Protein AF-A0A539DZA4-F1 (afdb_monomer_lite)

Sequence (102 aa):
MKRRKHAPMLMVDIAVPRDIEPEAAELEDVYLYTVDDLQEIIAEGLKSRQEAAKQAEEIIGSEVIHFMGWLRSLQAVETIRDYRLQAEQTRDLEFEKAKQML

pLDDT: mean 86.93, std 10.36, range [48.31, 98.25]

Foldseek 3Di:
DPDPPQAADEAEFEDVVTPDDPCQCVDRRYDYHYPVNCVVVCVVVVVVVVVVVVVVVVVVVVVVVVVVVVVVVVVVVVVVVVVVVVVVVVVVVVVVVVVVVD

Radius of gyration: 33.92 Å; chains: 1; bounding box: 63×38×90 Å

Structure (mmCIF, N/CA/C/O backbone):
data_AF-A0A539DZA4-F1
#
_entry.id   AF-A0A539DZA4-F1
#
loop_
_atom_site.group_PDB
_atom_site.id
_atom_site.type_symbol
_atom_site.label_atom_id
_atom_site.label_alt_id
_atom_site.label_comp_id
_atom_site.label_asym_id
_atom_site.label_entity_id
_atom_site.label_seq_id
_atom_site.pdbx_PDB_ins_code
_atom_site.Cartn_x
_atom_site.Cartn_y
_atom_site.Cartn_z
_atom_site.occupancy
_atom_site.B_iso_or_equiv
_atom_site.auth_seq_id
_atom_site.auth_comp_id
_atom_site.auth_asym_id
_atom_site.auth_atom_id
_atom_site.pdbx_PDB_model_num
ATOM 1 N N . MET A 1 1 ? 15.969 25.607 -35.285 1.00 48.31 1 MET A N 1
ATOM 2 C CA . MET A 1 1 ? 16.076 24.206 -34.821 1.00 48.31 1 MET A CA 1
ATOM 3 C C . MET A 1 1 ? 17.463 23.669 -35.152 1.00 48.31 1 MET A C 1
ATOM 5 O O . MET A 1 1 ? 17.820 23.626 -36.323 1.00 48.31 1 MET A O 1
ATOM 9 N N . LYS A 1 2 ? 18.281 23.331 -34.144 1.00 56.62 2 LYS A N 1
ATOM 10 C CA . LYS A 1 2 ? 19.583 22.672 -34.357 1.00 56.62 2 LYS A CA 1
ATOM 11 C C . LYS A 1 2 ? 19.324 21.277 -34.943 1.00 56.62 2 LYS A C 1
ATOM 13 O O . LYS A 1 2 ? 18.740 20.440 -34.264 1.00 56.62 2 LYS A O 1
ATOM 18 N N . ARG A 1 3 ? 19.730 21.054 -36.198 1.00 61.47 3 ARG A N 1
ATOM 19 C CA . ARG A 1 3 ? 19.660 19.757 -36.895 1.00 61.47 3 ARG A CA 1
ATOM 20 C C . ARG A 1 3 ? 20.407 18.694 -36.079 1.00 61.47 3 ARG A C 1
ATOM 22 O O . ARG A 1 3 ? 21.632 18.764 -35.974 1.00 61.47 3 ARG A O 1
ATOM 29 N N . ARG A 1 4 ? 19.685 17.720 -35.516 1.00 65.88 4 ARG A N 1
ATOM 30 C CA . ARG A 1 4 ? 20.277 16.453 -35.062 1.00 65.88 4 ARG A CA 1
ATOM 31 C C . ARG A 1 4 ? 20.662 15.691 -36.331 1.00 65.88 4 ARG A C 1
ATOM 33 O O . ARG A 1 4 ? 19.825 15.481 -37.198 1.00 65.88 4 ARG A O 1
ATOM 40 N N . LYS A 1 5 ? 21.952 15.414 -36.504 1.00 73.12 5 LYS A N 1
ATOM 41 C CA . LYS A 1 5 ? 22.526 14.830 -37.724 1.00 73.12 5 LYS A CA 1
ATOM 42 C C . LYS A 1 5 ? 22.279 13.312 -37.767 1.00 73.12 5 LYS A C 1
ATOM 44 O O . LYS A 1 5 ? 23.247 12.583 -37.601 1.00 73.12 5 LYS A O 1
ATOM 49 N N . HIS A 1 6 ? 21.030 12.865 -37.932 1.00 74.69 6 HIS A N 1
ATOM 50 C CA . HIS A 1 6 ? 20.686 11.428 -37.969 1.00 74.69 6 HIS A CA 1
ATOM 51 C C . HIS A 1 6 ? 21.280 10.658 -36.776 1.00 74.69 6 HIS A C 1
ATOM 53 O O . HIS A 1 6 ? 21.998 9.675 -36.915 1.00 74.69 6 HIS A O 1
ATOM 59 N N . ALA A 1 7 ? 21.128 11.234 -35.579 1.00 80.81 7 ALA A N 1
ATOM 60 C CA . ALA A 1 7 ? 21.643 10.619 -34.366 1.00 80.81 7 ALA A CA 1
ATOM 61 C C . ALA A 1 7 ? 20.536 9.735 -33.784 1.00 80.81 7 ALA A C 1
ATOM 63 O O . ALA A 1 7 ? 19.459 10.287 -33.530 1.00 80.81 7 ALA A O 1
ATOM 64 N N . PRO A 1 8 ? 20.799 8.441 -33.531 1.00 86.31 8 PRO A N 1
ATOM 65 C CA . PRO A 1 8 ? 19.792 7.516 -33.032 1.00 86.31 8 PRO A CA 1
ATOM 66 C C . PRO A 1 8 ? 19.178 8.011 -31.720 1.00 86.31 8 PRO A C 1
ATOM 68 O O . PRO A 1 8 ? 19.869 8.567 -30.856 1.00 86.31 8 PRO A O 1
ATOM 71 N N . MET A 1 9 ? 17.869 7.824 -31.586 1.00 89.06 9 MET A N 1
ATOM 72 C CA . MET A 1 9 ? 17.060 8.259 -30.457 1.00 89.06 9 MET A CA 1
ATOM 73 C C . MET A 1 9 ? 16.333 7.065 -29.851 1.00 89.06 9 MET A C 1
ATOM 75 O O . MET A 1 9 ? 15.485 6.448 -30.485 1.00 89.06 9 MET A O 1
ATOM 79 N N . LEU A 1 10 ? 16.671 6.771 -28.598 1.00 90.19 10 LEU A N 1
ATOM 80 C CA . LEU A 1 10 ? 15.953 5.807 -27.778 1.00 90.19 10 LEU A CA 1
ATOM 81 C C . LEU A 1 10 ? 14.769 6.510 -27.109 1.00 90.19 10 LEU A C 1
ATOM 83 O O . LEU A 1 10 ? 14.961 7.471 -26.360 1.00 90.19 10 LEU A O 1
ATOM 87 N N . MET A 1 11 ? 13.566 6.026 -27.381 1.00 91.31 11 MET A N 1
ATOM 88 C CA . MET A 1 11 ? 12.325 6.449 -26.747 1.00 91.31 11 MET A CA 1
ATOM 89 C C . MET A 1 11 ? 11.801 5.284 -25.914 1.00 91.31 11 MET A C 1
ATOM 91 O O . MET A 1 11 ? 11.731 4.159 -26.397 1.00 91.31 11 MET A O 1
ATOM 95 N N . VAL A 1 12 ? 11.463 5.547 -24.654 1.00 91.88 12 VAL A N 1
ATOM 96 C CA . VAL A 1 12 ? 10.940 4.531 -23.735 1.00 91.88 12 VAL A CA 1
ATOM 97 C C . VAL A 1 12 ? 9.580 5.008 -23.248 1.00 91.88 12 VAL A C 1
ATOM 99 O O . VAL A 1 12 ? 9.508 5.986 -22.503 1.00 91.88 12 VAL A O 1
ATOM 102 N N . ASP A 1 13 ? 8.519 4.348 -23.702 1.00 91.69 13 ASP A N 1
ATOM 103 C CA . ASP A 1 13 ? 7.143 4.619 -23.299 1.00 91.69 13 ASP A CA 1
ATOM 104 C C . ASP A 1 13 ? 6.737 3.681 -22.155 1.00 91.69 13 ASP A C 1
ATOM 106 O O . ASP A 1 13 ? 6.637 2.464 -22.327 1.00 91.69 13 ASP A O 1
ATOM 110 N N . ILE A 1 14 ? 6.538 4.257 -20.967 1.00 89.75 14 ILE A N 1
ATOM 111 C CA . ILE A 1 14 ? 6.189 3.529 -19.736 1.00 89.75 14 ILE A CA 1
ATOM 112 C C . ILE A 1 14 ? 4.715 3.787 -19.341 1.00 89.75 14 ILE A C 1
ATOM 114 O O . ILE A 1 14 ? 4.243 3.302 -18.313 1.00 89.75 14 ILE A O 1
ATOM 118 N N . ALA A 1 15 ? 3.965 4.561 -20.131 1.00 88.38 15 ALA A N 1
ATOM 119 C CA . ALA A 1 15 ? 2.619 4.999 -19.777 1.00 88.38 15 ALA A CA 1
ATOM 120 C C . ALA A 1 15 ? 1.532 3.953 -20.098 1.00 88.38 15 ALA A C 1
ATOM 122 O O . ALA A 1 15 ? 1.634 3.177 -21.050 1.00 88.38 15 ALA A O 1
ATOM 123 N N . VAL A 1 16 ? 0.457 3.951 -19.296 1.00 88.06 16 VAL A N 1
ATOM 124 C CA . VAL A 1 16 ? -0.770 3.170 -19.543 1.00 88.06 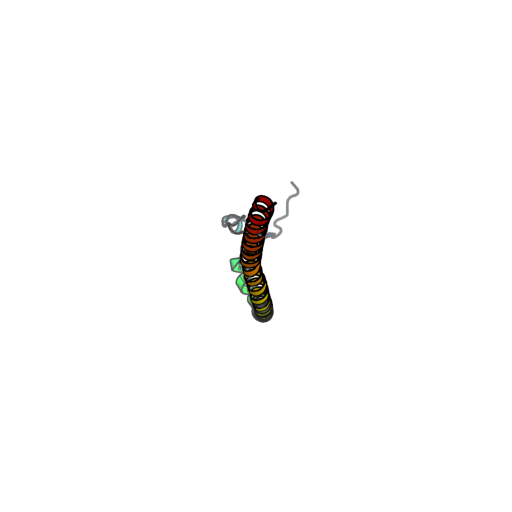16 VAL A CA 1
ATOM 125 C C . VAL A 1 16 ? -1.995 4.074 -19.291 1.00 88.06 16 VAL A C 1
ATOM 127 O O . VAL A 1 16 ? -2.303 4.342 -18.125 1.00 88.06 16 VAL A O 1
ATOM 130 N N . PRO A 1 17 ? -2.716 4.540 -20.340 1.00 90.12 17 PRO A N 1
ATOM 131 C CA . PRO A 1 17 ? -2.490 4.272 -21.770 1.00 90.12 17 PRO A CA 1
ATOM 132 C C . PRO A 1 17 ? -1.195 4.914 -22.303 1.00 90.12 17 PRO A C 1
ATOM 134 O O . PRO A 1 17 ? -0.664 5.820 -21.674 1.00 90.12 17 PRO A O 1
ATOM 137 N N . ARG A 1 18 ? -0.704 4.415 -23.448 1.00 86.44 18 ARG A N 1
ATOM 138 C CA . ARG A 1 18 ? 0.561 4.830 -24.085 1.00 86.44 18 ARG A CA 1
ATOM 139 C C . ARG A 1 18 ? 0.592 6.330 -24.413 1.00 86.44 18 ARG A C 1
ATOM 141 O O . ARG A 1 18 ? -0.439 6.878 -24.809 1.00 86.44 18 ARG A O 1
ATOM 148 N N . ASP A 1 19 ? 1.769 6.943 -24.325 1.00 91.31 19 ASP A N 1
ATOM 149 C CA . ASP A 1 19 ? 1.993 8.354 -24.678 1.00 91.31 19 ASP A CA 1
ATOM 150 C C . ASP A 1 19 ? 2.543 8.521 -26.107 1.00 91.31 19 ASP A C 1
ATOM 152 O O . ASP A 1 19 ? 2.420 9.597 -26.701 1.00 91.31 19 ASP A O 1
ATOM 156 N N . ILE A 1 20 ? 3.166 7.475 -26.662 1.00 89.81 20 ILE A N 1
ATOM 157 C CA . ILE A 1 20 ? 3.795 7.489 -27.984 1.00 89.81 20 ILE A CA 1
ATOM 158 C C . ILE A 1 20 ? 3.030 6.564 -28.931 1.00 89.81 20 ILE A C 1
ATOM 160 O O . ILE A 1 20 ? 2.810 5.381 -28.661 1.00 89.81 20 ILE A O 1
ATOM 164 N N . GLU A 1 21 ? 2.650 7.116 -30.080 1.00 91.75 21 GLU A N 1
ATOM 165 C CA . GLU A 1 21 ? 2.028 6.349 -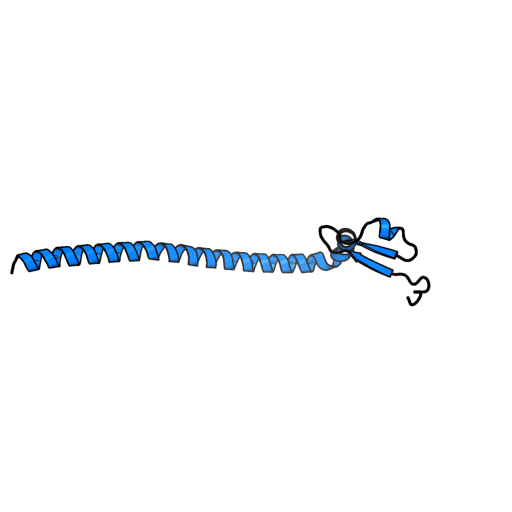31.156 1.00 91.75 21 GLU A CA 1
ATOM 166 C C . GLU A 1 21 ? 3.030 5.338 -31.752 1.00 91.75 21 GLU A C 1
ATOM 168 O O . GLU A 1 21 ? 4.181 5.711 -32.009 1.00 91.75 21 GLU A O 1
ATOM 173 N N . PRO A 1 22 ? 2.643 4.067 -31.989 1.00 88.19 22 PRO A N 1
ATOM 174 C CA . PRO A 1 22 ? 3.531 3.025 -32.525 1.00 88.19 22 PRO A CA 1
ATOM 175 C C . PRO A 1 22 ? 4.244 3.398 -33.814 1.00 88.19 22 PRO A C 1
ATOM 177 O O . PRO A 1 22 ? 5.383 2.993 -34.030 1.00 88.19 22 PRO A O 1
ATOM 180 N N . GLU A 1 23 ? 3.582 4.185 -34.657 1.00 91.06 23 GLU A N 1
ATOM 181 C CA . GLU A 1 23 ? 4.080 4.655 -35.944 1.00 91.06 23 GLU A CA 1
ATOM 182 C C . GLU A 1 23 ? 5.352 5.504 -35.783 1.00 91.06 23 GLU A C 1
ATOM 184 O O . GLU A 1 23 ? 6.140 5.630 -36.717 1.00 91.06 23 GLU A O 1
ATOM 189 N N . ALA A 1 24 ? 5.627 6.039 -34.585 1.00 87.75 24 ALA A N 1
ATOM 190 C CA . ALA A 1 24 ? 6.893 6.705 -34.289 1.00 87.75 24 ALA A CA 1
ATOM 191 C C . ALA A 1 24 ? 8.110 5.771 -34.436 1.00 87.75 24 ALA A C 1
ATOM 193 O O . ALA A 1 24 ? 9.204 6.260 -34.709 1.00 87.75 24 ALA A O 1
ATOM 194 N N . ALA A 1 25 ? 7.933 4.450 -34.299 1.00 86.81 25 ALA A N 1
ATOM 195 C CA . ALA A 1 25 ? 8.985 3.459 -34.536 1.00 86.81 25 ALA A CA 1
ATOM 196 C C . ALA A 1 25 ? 9.352 3.298 -36.026 1.00 86.81 25 ALA A C 1
ATOM 198 O O . ALA A 1 25 ? 10.394 2.730 -36.337 1.00 86.81 25 ALA A O 1
ATOM 199 N N . GLU A 1 26 ? 8.519 3.793 -36.949 1.00 88.62 26 GLU A N 1
ATOM 200 C CA . GLU A 1 26 ? 8.791 3.761 -38.394 1.00 88.62 26 GLU A CA 1
ATOM 201 C C . GLU A 1 26 ? 9.708 4.909 -38.847 1.00 88.62 26 GLU A C 1
ATOM 203 O O . GLU A 1 26 ? 10.205 4.911 -39.975 1.00 88.62 26 GLU A O 1
ATOM 208 N N . LEU A 1 27 ? 9.938 5.899 -37.979 1.00 87.00 27 LEU A N 1
ATOM 209 C CA . LEU A 1 27 ? 10.830 7.016 -38.263 1.00 87.00 27 LEU A CA 1
ATOM 210 C C . LEU A 1 27 ? 12.289 6.549 -38.261 1.00 87.00 27 LEU A C 1
ATOM 212 O O . LEU A 1 27 ? 12.749 5.885 -37.330 1.00 87.00 27 LEU A O 1
ATOM 216 N N . GLU A 1 28 ? 13.042 6.960 -39.286 1.00 83.12 28 GLU A N 1
ATOM 217 C CA . GLU A 1 28 ? 14.487 6.729 -39.335 1.00 83.12 28 GLU A CA 1
ATOM 218 C C . GLU A 1 28 ? 15.158 7.262 -38.058 1.00 83.12 28 GLU A C 1
ATOM 220 O O . GLU A 1 28 ? 14.830 8.342 -37.559 1.00 83.12 28 GLU A O 1
ATOM 225 N N . ASP A 1 29 ? 16.106 6.484 -37.532 1.00 85.62 29 ASP A N 1
ATOM 226 C CA . ASP A 1 29 ? 16.857 6.767 -36.305 1.00 85.62 29 ASP A CA 1
ATOM 227 C C . ASP A 1 29 ? 16.043 6.753 -34.989 1.00 85.62 29 ASP A C 1
ATOM 229 O O . ASP A 1 29 ? 16.561 7.204 -33.963 1.00 85.62 29 ASP A O 1
ATOM 233 N N . VAL A 1 30 ? 14.812 6.220 -34.961 1.00 89.44 30 VAL A N 1
ATOM 234 C CA . VAL A 1 30 ? 14.015 6.054 -33.727 1.00 89.44 30 VAL A CA 1
ATOM 235 C C . VAL A 1 30 ? 13.956 4.592 -33.283 1.00 89.44 30 VAL A C 1
ATOM 237 O O . VAL A 1 30 ? 13.631 3.697 -34.054 1.00 89.44 30 VAL A O 1
ATOM 240 N N . TYR A 1 31 ? 14.232 4.358 -31.999 1.00 89.56 31 TYR A N 1
ATOM 241 C CA . TYR A 1 31 ? 14.046 3.072 -31.330 1.00 89.56 31 TYR A CA 1
ATOM 242 C C . TYR A 1 31 ? 13.044 3.258 -30.197 1.00 89.56 31 TYR A C 1
ATOM 244 O O . TYR A 1 31 ? 13.368 3.891 -29.191 1.00 89.56 31 TYR A O 1
ATOM 252 N N . LEU A 1 32 ? 11.831 2.737 -30.372 1.00 90.31 32 LEU A N 1
ATOM 253 C CA . LEU A 1 32 ? 10.765 2.804 -29.377 1.00 90.31 32 LEU A CA 1
ATOM 254 C C . LEU A 1 32 ? 10.707 1.495 -28.583 1.00 90.31 32 LEU A C 1
ATOM 256 O O . LEU A 1 32 ? 10.587 0.427 -29.173 1.00 90.31 32 LEU A O 1
ATOM 260 N N . TYR A 1 33 ? 10.776 1.602 -27.259 1.00 89.69 33 TYR A N 1
ATOM 261 C CA . TYR A 1 33 ? 10.545 0.505 -26.321 1.00 89.69 33 TYR A CA 1
ATOM 262 C C . TYR A 1 33 ? 9.325 0.817 -25.466 1.00 89.69 33 TYR A C 1
ATOM 264 O O . TYR A 1 33 ? 9.181 1.935 -24.972 1.00 89.69 33 TYR A O 1
ATOM 272 N N . THR A 1 34 ? 8.476 -0.178 -25.264 1.00 87.56 34 THR A N 1
ATOM 273 C CA . THR A 1 34 ? 7.278 -0.100 -24.428 1.00 87.56 34 THR A CA 1
ATOM 274 C C . THR A 1 34 ? 7.484 -0.815 -23.093 1.00 87.56 34 THR A C 1
ATOM 276 O O . THR A 1 34 ? 8.474 -1.522 -22.890 1.00 87.56 34 THR A O 1
ATOM 279 N N . VAL A 1 35 ? 6.522 -0.674 -22.174 1.00 83.00 35 VAL A N 1
ATOM 280 C CA . VAL A 1 35 ? 6.468 -1.463 -20.929 1.00 83.00 35 VAL A CA 1
ATOM 281 C C . VAL A 1 35 ? 6.604 -2.964 -21.194 1.00 83.00 35 VAL A C 1
ATOM 283 O O . VAL A 1 35 ? 7.260 -3.646 -20.406 1.00 83.00 35 VAL A O 1
ATOM 286 N N . ASP A 1 36 ? 6.018 -3.470 -22.282 1.00 81.75 36 ASP A N 1
ATOM 287 C CA . ASP A 1 36 ? 6.035 -4.894 -22.624 1.00 81.75 36 ASP A CA 1
ATOM 288 C C . ASP A 1 36 ? 7.435 -5.357 -23.053 1.00 81.75 36 ASP A C 1
ATOM 290 O O . ASP A 1 36 ? 7.911 -6.384 -22.569 1.00 81.75 36 ASP A O 1
ATOM 294 N N . ASP A 1 37 ? 8.156 -4.558 -23.847 1.00 82.62 37 ASP A N 1
ATOM 295 C CA . ASP A 1 37 ? 9.528 -4.871 -24.288 1.00 82.62 37 ASP A CA 1
ATOM 296 C C . ASP A 1 37 ? 10.526 -4.905 -23.117 1.00 82.62 37 ASP A C 1
ATOM 298 O O . ASP A 1 37 ? 11.525 -5.627 -23.129 1.00 82.62 37 ASP A O 1
ATOM 302 N N . LEU A 1 38 ? 10.251 -4.133 -22.062 1.00 77.00 38 LEU A N 1
ATOM 303 C CA . LEU A 1 38 ? 11.073 -4.116 -20.853 1.00 77.00 38 LEU A CA 1
ATOM 304 C C . LEU A 1 38 ? 10.859 -5.355 -19.968 1.00 77.00 38 LEU A C 1
ATOM 306 O O . LEU A 1 38 ? 11.697 -5.625 -19.103 1.00 77.00 38 LEU A O 1
ATOM 310 N N . GLN A 1 39 ? 9.783 -6.129 -20.164 1.00 69.94 39 GLN A N 1
ATOM 311 C CA . GLN A 1 39 ? 9.509 -7.325 -19.358 1.00 69.94 39 GLN A CA 1
ATOM 312 C C . GLN A 1 39 ? 10.572 -8.416 -19.550 1.00 69.94 39 GLN A C 1
ATOM 314 O O . GLN A 1 39 ? 10.930 -9.078 -18.575 1.00 69.94 39 GLN A O 1
ATOM 319 N N . GLU A 1 40 ? 11.137 -8.559 -20.755 1.00 66.00 40 GLU A N 1
ATOM 320 C CA . GLU A 1 40 ? 12.202 -9.537 -21.029 1.00 66.00 40 GLU A CA 1
ATOM 321 C C . GLU A 1 40 ? 13.501 -9.211 -20.270 1.00 66.00 40 GLU A C 1
ATOM 323 O O . GLU A 1 40 ? 14.172 -10.108 -19.759 1.00 66.00 40 GLU A O 1
ATOM 328 N N . ILE A 1 41 ? 13.818 -7.922 -20.101 1.00 66.31 41 ILE A N 1
ATOM 329 C CA . ILE A 1 41 ? 15.016 -7.443 -19.386 1.00 66.31 41 ILE A CA 1
ATOM 330 C C . ILE A 1 41 ? 14.866 -7.622 -17.864 1.00 66.31 41 ILE A C 1
ATOM 332 O O . ILE A 1 41 ? 15.840 -7.809 -17.134 1.00 66.31 41 ILE A O 1
ATOM 336 N N . ILE A 1 42 ? 13.632 -7.606 -17.358 1.00 68.50 42 ILE A N 1
ATOM 337 C CA . ILE A 1 42 ? 13.329 -7.691 -15.923 1.00 68.50 42 ILE A CA 1
ATOM 338 C C . ILE A 1 42 ? 13.553 -9.105 -15.348 1.00 68.50 42 ILE A C 1
ATOM 340 O O . ILE A 1 42 ? 13.611 -9.262 -14.122 1.00 68.50 42 ILE A O 1
ATOM 344 N N . ALA A 1 43 ? 13.748 -10.127 -16.191 1.00 65.88 43 ALA A N 1
ATOM 345 C CA . ALA A 1 43 ? 13.958 -11.514 -15.769 1.00 65.88 43 ALA A CA 1
ATOM 346 C C . ALA A 1 43 ? 15.125 -11.683 -14.772 1.00 65.88 43 ALA A C 1
ATOM 348 O O . ALA A 1 43 ? 15.010 -12.456 -13.818 1.00 65.88 43 ALA A O 1
ATOM 349 N N . GLU A 1 44 ? 16.205 -10.905 -14.910 1.00 67.00 44 GLU A N 1
ATOM 350 C CA . GLU A 1 44 ? 17.357 -10.945 -13.991 1.00 67.00 44 GLU A CA 1
ATOM 351 C C . GLU A 1 44 ? 17.022 -10.430 -12.577 1.00 67.00 44 GLU A C 1
ATOM 353 O O . GLU A 1 44 ? 17.630 -10.848 -11.590 1.00 67.00 44 GLU A O 1
ATOM 358 N N . GLY A 1 45 ? 15.999 -9.579 -12.443 1.00 72.25 45 GLY A N 1
ATOM 359 C CA . GLY A 1 45 ? 15.517 -9.056 -11.161 1.00 72.25 45 GLY A CA 1
ATOM 360 C C . GLY A 1 45 ? 14.415 -9.894 -10.509 1.00 72.25 45 GLY A C 1
ATOM 361 O O . GLY A 1 45 ? 14.016 -9.595 -9.381 1.00 72.25 45 GLY A O 1
ATOM 362 N N . LEU A 1 46 ? 13.906 -10.930 -11.187 1.00 80.88 46 LEU A N 1
ATOM 363 C CA . LEU A 1 46 ? 12.702 -11.647 -10.763 1.00 80.88 46 LEU A CA 1
ATOM 364 C C . LEU A 1 46 ? 12.874 -12.324 -9.399 1.00 80.88 46 LEU A C 1
ATOM 366 O O . LEU A 1 46 ? 11.991 -12.219 -8.554 1.00 80.88 46 LEU A O 1
ATOM 370 N N . LYS A 1 47 ? 14.025 -12.958 -9.149 1.00 82.62 47 LYS A N 1
ATOM 371 C CA . LYS A 1 47 ? 14.293 -13.636 -7.872 1.00 82.62 47 LYS A CA 1
ATOM 372 C C . LYS A 1 47 ? 14.339 -12.656 -6.694 1.00 82.62 47 LYS A C 1
ATOM 374 O O . LYS A 1 47 ? 13.689 -12.885 -5.681 1.00 82.62 47 LYS A O 1
ATOM 379 N N . SER A 1 48 ? 15.053 -11.539 -6.847 1.00 85.31 48 SER A N 1
ATOM 380 C CA . SER A 1 48 ? 15.112 -10.484 -5.823 1.00 85.31 48 SER A CA 1
ATOM 381 C C . SER A 1 48 ? 13.729 -9.868 -5.575 1.00 85.31 48 SER A C 1
ATOM 383 O O . SER A 1 48 ? 13.323 -9.668 -4.432 1.00 85.31 48 SER A O 1
ATOM 385 N N . ARG A 1 49 ? 12.941 -9.662 -6.642 1.00 87.19 49 ARG A N 1
ATOM 386 C CA . ARG A 1 49 ? 11.547 -9.206 -6.531 1.00 87.19 49 ARG A CA 1
ATOM 387 C C . ARG A 1 49 ? 10.653 -10.213 -5.811 1.00 87.19 49 ARG A C 1
ATOM 389 O O . ARG A 1 49 ? 9.827 -9.790 -5.014 1.00 87.19 49 ARG A O 1
ATOM 396 N N . GLN A 1 50 ? 10.815 -11.512 -6.053 1.00 89.94 50 GLN A N 1
ATOM 397 C CA . GLN A 1 50 ? 10.070 -12.560 -5.347 1.00 89.94 50 GLN A CA 1
ATOM 398 C C . GLN A 1 50 ? 10.403 -12.579 -3.851 1.00 89.94 50 GLN A C 1
ATOM 400 O O . GLN A 1 50 ? 9.501 -12.661 -3.021 1.00 89.94 50 GLN A O 1
ATOM 405 N N . GLU A 1 51 ? 11.683 -12.460 -3.496 1.00 91.69 51 GLU A N 1
ATOM 406 C CA . GLU A 1 51 ? 12.116 -12.385 -2.097 1.00 91.69 51 GLU A CA 1
ATOM 407 C C . GLU A 1 51 ? 11.562 -11.130 -1.401 1.00 91.69 51 GLU A C 1
ATOM 409 O O . GLU A 1 51 ? 11.044 -11.224 -0.288 1.00 91.69 51 GLU A O 1
ATOM 414 N N . ALA A 1 52 ? 11.598 -9.974 -2.069 1.00 92.38 52 ALA A N 1
ATOM 415 C CA . ALA A 1 52 ? 11.009 -8.735 -1.562 1.00 92.38 52 ALA A CA 1
ATOM 416 C C . ALA A 1 52 ? 9.476 -8.814 -1.444 1.00 92.38 52 ALA A C 1
ATOM 418 O O . ALA A 1 52 ? 8.913 -8.338 -0.460 1.00 92.38 52 ALA A O 1
ATOM 419 N N . ALA A 1 53 ? 8.797 -9.444 -2.409 1.00 95.00 53 ALA A N 1
ATOM 420 C CA . ALA A 1 53 ? 7.351 -9.649 -2.372 1.00 95.00 53 ALA A CA 1
ATOM 421 C C . ALA A 1 53 ? 6.942 -10.509 -1.173 1.00 95.00 53 ALA A C 1
ATOM 423 O O . ALA A 1 53 ? 6.025 -10.139 -0.448 1.00 95.00 53 ALA A O 1
ATOM 424 N N . LYS A 1 54 ? 7.682 -11.589 -0.893 1.00 96.31 54 LYS A N 1
ATOM 425 C CA . LYS A 1 54 ? 7.445 -12.419 0.293 1.00 96.31 54 LYS A CA 1
ATOM 426 C C . LYS A 1 54 ? 7.583 -11.619 1.595 1.00 96.31 54 LYS A C 1
ATOM 428 O O . LYS A 1 54 ? 6.743 -11.738 2.480 1.00 96.31 54 LYS A O 1
ATOM 433 N N . GLN A 1 55 ? 8.614 -10.781 1.708 1.00 96.50 55 GLN A N 1
ATOM 434 C CA . GLN A 1 55 ? 8.776 -9.907 2.879 1.00 96.50 55 GLN A CA 1
ATOM 435 C C . GLN A 1 55 ? 7.615 -8.910 3.004 1.00 96.50 55 GLN A C 1
ATOM 437 O O . GLN A 1 55 ? 7.118 -8.670 4.102 1.00 96.50 55 GLN A O 1
ATOM 442 N N . ALA A 1 56 ? 7.151 -8.351 1.885 1.00 97.25 56 ALA A N 1
ATOM 443 C CA . ALA A 1 56 ? 5.996 -7.461 1.876 1.00 97.25 56 ALA A CA 1
ATOM 444 C C . ALA A 1 56 ? 4.710 -8.181 2.318 1.00 97.25 56 ALA A C 1
ATOM 446 O O . ALA A 1 56 ? 3.942 -7.621 3.096 1.00 97.25 56 ALA A O 1
ATOM 447 N N . GLU A 1 57 ? 4.489 -9.424 1.883 1.00 97.56 57 GLU A N 1
ATOM 448 C CA . GLU A 1 57 ? 3.353 -10.248 2.316 1.00 97.56 57 GLU A CA 1
ATOM 449 C C . GLU A 1 57 ? 3.369 -10.506 3.828 1.00 97.56 57 GLU A C 1
ATOM 451 O O . GLU A 1 57 ? 2.326 -10.409 4.476 1.00 97.56 57 GLU A O 1
ATOM 456 N N . GLU A 1 58 ? 4.542 -10.775 4.409 1.00 97.81 58 GLU A N 1
ATOM 457 C CA . GLU A 1 58 ? 4.700 -10.946 5.859 1.00 97.81 58 GLU A CA 1
ATOM 458 C C . GLU A 1 58 ? 4.315 -9.665 6.622 1.00 97.81 58 GLU A C 1
ATOM 460 O O . GLU A 1 58 ? 3.545 -9.729 7.585 1.00 97.81 58 GLU A O 1
ATOM 465 N N . ILE A 1 59 ? 4.772 -8.499 6.148 1.00 97.81 59 ILE A N 1
ATOM 466 C CA . ILE A 1 59 ? 4.432 -7.187 6.728 1.00 97.81 59 ILE A CA 1
ATOM 467 C C . ILE A 1 59 ? 2.925 -6.924 6.630 1.00 97.81 59 ILE A C 1
ATOM 469 O O . ILE A 1 59 ? 2.285 -6.553 7.616 1.00 97.81 59 ILE A O 1
ATOM 473 N N . ILE A 1 60 ? 2.333 -7.147 5.454 1.00 98.25 60 ILE A N 1
ATOM 474 C CA . ILE A 1 60 ? 0.891 -6.972 5.244 1.00 98.25 60 ILE A CA 1
ATOM 475 C C . ILE A 1 60 ? 0.112 -7.888 6.191 1.00 98.25 60 ILE A C 1
ATOM 477 O O . ILE A 1 60 ? -0.840 -7.440 6.829 1.00 98.25 60 ILE A O 1
ATOM 481 N N . GLY A 1 61 ? 0.534 -9.146 6.339 1.00 98.00 61 GLY A N 1
ATOM 482 C CA . GLY A 1 61 ? -0.080 -10.095 7.263 1.00 98.00 61 GLY A CA 1
ATOM 483 C C . GLY A 1 61 ? -0.090 -9.590 8.708 1.00 98.00 61 GLY A C 1
ATOM 484 O O . GLY A 1 61 ? -1.136 -9.630 9.364 1.00 98.00 61 GLY A O 1
ATOM 485 N N . SER A 1 62 ? 1.037 -9.060 9.199 1.00 97.38 62 SER A N 1
ATOM 486 C CA . SER A 1 62 ? 1.100 -8.491 10.551 1.00 97.38 62 SER A CA 1
ATOM 487 C C . SER A 1 62 ? 0.210 -7.258 10.719 1.00 97.38 62 SER A C 1
ATOM 489 O O . SER A 1 62 ? -0.504 -7.152 11.720 1.00 97.38 62 SER A O 1
ATOM 491 N N . GLU A 1 63 ? 0.183 -6.366 9.729 1.00 97.94 63 GLU A N 1
ATOM 492 C CA . GLU A 1 63 ? -0.616 -5.137 9.786 1.00 97.94 63 GLU A CA 1
ATOM 493 C C . GLU A 1 63 ? -2.118 -5.423 9.709 1.00 97.94 63 GLU A C 1
ATOM 495 O O . GLU A 1 63 ? -2.908 -4.796 10.413 1.00 97.94 63 GLU A O 1
ATOM 500 N N . VAL A 1 64 ? -2.535 -6.432 8.939 1.00 98.19 64 VAL A N 1
ATOM 501 C CA . VAL A 1 64 ? -3.934 -6.881 8.906 1.00 98.19 64 VAL A CA 1
ATOM 502 C C . VAL A 1 64 ? -4.377 -7.378 10.281 1.00 98.19 64 VAL A C 1
ATOM 504 O O . VAL A 1 64 ? -5.460 -7.021 10.748 1.00 98.19 64 VAL A O 1
ATOM 507 N N . ILE A 1 65 ? -3.548 -8.171 10.967 1.00 97.44 65 ILE A N 1
ATOM 508 C CA . ILE A 1 65 ? -3.862 -8.646 12.322 1.00 97.44 65 ILE A CA 1
ATOM 509 C C . ILE A 1 65 ? -3.984 -7.462 13.287 1.00 97.44 65 ILE A C 1
ATOM 511 O O . ILE A 1 65 ? -4.950 -7.405 14.058 1.00 97.44 65 ILE A O 1
ATOM 515 N N . HIS A 1 66 ? -3.046 -6.511 13.224 1.00 96.94 66 HIS A N 1
ATOM 516 C CA . HIS A 1 66 ? -3.072 -5.298 14.039 1.00 96.94 66 HIS A CA 1
ATOM 517 C C . HIS A 1 66 ? -4.354 -4.497 13.796 1.00 96.94 66 HIS A C 1
ATOM 519 O O . HIS A 1 66 ? -5.088 -4.186 14.737 1.00 96.94 66 HIS A O 1
ATOM 525 N N . PHE A 1 67 ? -4.664 -4.216 12.531 1.00 96.44 67 PHE A N 1
ATOM 526 C CA . PHE A 1 67 ? -5.838 -3.458 12.120 1.00 96.44 67 PHE A CA 1
ATOM 527 C C . PHE A 1 67 ? -7.138 -4.119 12.584 1.00 96.44 67 PHE A C 1
ATOM 529 O O . PHE A 1 67 ? -8.010 -3.460 13.146 1.00 96.44 67 PHE A O 1
ATOM 536 N N . MET A 1 68 ? -7.255 -5.439 12.429 1.00 95.31 68 MET A N 1
ATOM 537 C CA . MET A 1 68 ? -8.425 -6.182 12.900 1.00 95.31 68 MET A CA 1
ATOM 538 C C . MET A 1 68 ? -8.542 -6.168 14.429 1.00 95.31 68 MET A C 1
ATOM 540 O O . MET A 1 68 ? -9.651 -6.139 14.965 1.00 95.31 68 MET A O 1
ATOM 544 N N . GLY A 1 69 ? -7.415 -6.186 15.146 1.00 93.44 69 GLY A N 1
ATOM 545 C CA . GLY A 1 69 ? -7.379 -5.989 16.596 1.00 93.44 69 GLY A CA 1
ATOM 546 C C . GLY A 1 69 ? -7.897 -4.612 17.004 1.00 93.44 69 GLY A C 1
ATOM 547 O O . GLY A 1 69 ? -8.780 -4.514 17.858 1.00 93.44 69 GLY A O 1
ATOM 548 N N . TRP A 1 70 ? -7.411 -3.565 16.340 1.00 92.62 70 TRP A N 1
ATOM 549 C CA . TRP A 1 70 ? -7.884 -2.198 16.532 1.00 92.62 70 TRP A CA 1
ATOM 550 C C . TRP A 1 70 ? -9.387 -2.069 16.242 1.00 92.62 70 TRP A C 1
ATOM 552 O O . TRP A 1 70 ? -10.129 -1.561 17.082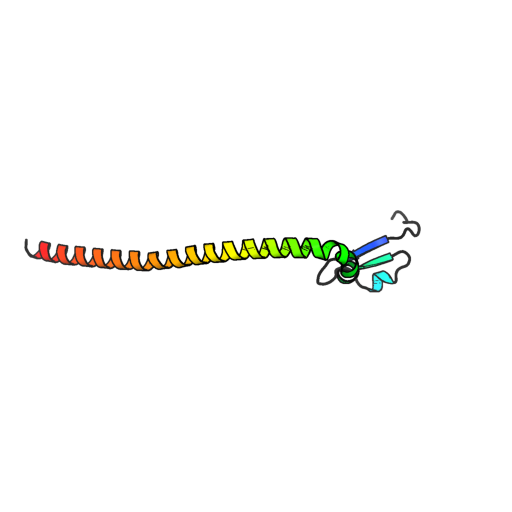 1.00 92.62 70 TRP A O 1
ATOM 562 N N . LEU A 1 71 ? -9.872 -2.624 15.128 1.00 90.06 71 LEU A N 1
ATOM 563 C CA . LEU A 1 71 ? -11.287 -2.576 14.753 1.00 90.06 71 LEU A CA 1
ATOM 564 C C . LEU A 1 71 ? -12.196 -3.236 15.804 1.00 90.06 71 LEU A C 1
ATOM 566 O O . LEU A 1 71 ? -13.234 -2.682 16.158 1.00 90.06 71 LEU A O 1
ATOM 570 N N . ARG A 1 72 ? -11.796 -4.388 16.362 1.00 87.38 72 ARG A N 1
ATOM 571 C CA . ARG A 1 72 ? -12.542 -5.037 17.458 1.00 87.38 72 ARG A CA 1
ATOM 572 C C . ARG A 1 72 ? -12.584 -4.184 18.722 1.00 87.38 72 ARG A C 1
ATOM 574 O O . ARG A 1 72 ? -13.591 -4.191 19.421 1.00 87.38 72 ARG A O 1
ATOM 581 N N . SER A 1 73 ? -11.522 -3.434 19.016 1.00 85.44 73 SER A N 1
ATOM 582 C CA . SER A 1 73 ? -11.500 -2.557 20.194 1.00 85.44 73 SER A CA 1
ATOM 583 C C . SER A 1 73 ? -12.534 -1.427 20.103 1.00 85.44 73 SER A C 1
ATOM 585 O O . SER A 1 73 ? -13.098 -1.032 21.122 1.00 85.44 73 SER A O 1
ATOM 587 N N . LEU A 1 74 ? -12.862 -0.975 18.886 1.00 83.12 74 LEU A N 1
ATOM 588 C CA . LEU A 1 74 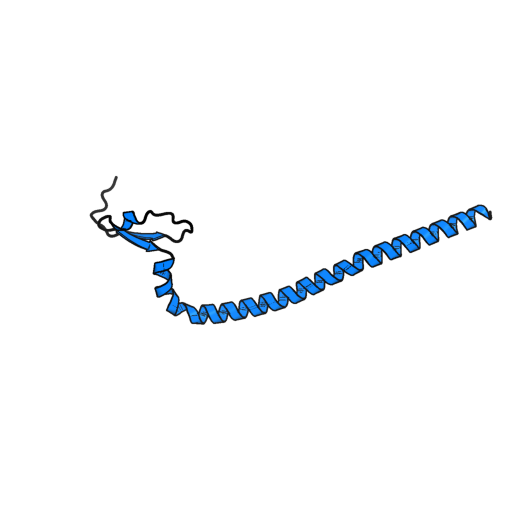? -13.912 0.019 18.660 1.00 83.12 74 LEU A CA 1
ATOM 589 C C . LEU A 1 74 ? -15.311 -0.509 19.010 1.00 83.12 74 LEU A C 1
ATOM 591 O O . LEU A 1 74 ? -16.144 0.267 19.467 1.00 83.12 74 LEU A O 1
ATOM 595 N N . GLN A 1 75 ? -15.570 -1.816 18.886 1.00 73.38 75 GLN A N 1
ATOM 596 C CA . GLN A 1 75 ? -16.872 -2.400 19.250 1.00 73.38 75 GLN A CA 1
ATOM 597 C C . GLN A 1 75 ? -17.170 -2.291 20.754 1.00 73.38 75 GLN A C 1
ATOM 599 O O . GLN A 1 75 ? -18.327 -2.211 21.154 1.00 73.38 75 GLN A O 1
ATOM 604 N N . ALA A 1 76 ? -16.140 -2.236 21.605 1.00 73.50 76 ALA A N 1
ATOM 605 C CA . ALA A 1 76 ? -16.332 -2.044 23.042 1.00 73.50 76 ALA A CA 1
ATOM 606 C C . ALA A 1 76 ? -16.814 -0.623 23.391 1.00 73.50 76 ALA A C 1
ATOM 608 O O . ALA A 1 76 ? -17.397 -0.418 24.455 1.00 73.50 76 ALA A O 1
ATOM 609 N N . VAL A 1 77 ? -16.593 0.357 22.509 1.00 78.50 77 VAL A N 1
ATOM 610 C CA . VAL A 1 77 ? -16.955 1.761 22.751 1.00 78.50 77 VAL A CA 1
ATOM 611 C C . VAL A 1 77 ? -18.472 1.943 22.799 1.00 78.50 77 VAL A C 1
ATOM 613 O O . VAL A 1 77 ? -18.962 2.656 23.675 1.00 78.50 77 VAL A O 1
ATOM 616 N N . GLU A 1 78 ? -19.220 1.276 21.916 1.00 77.62 78 GLU A N 1
ATOM 617 C CA . GLU A 1 78 ? -20.689 1.333 21.917 1.00 77.62 78 GLU A CA 1
ATOM 618 C C . GLU A 1 78 ? -21.265 0.722 23.198 1.00 77.62 78 GLU A C 1
ATOM 620 O O . GLU A 1 78 ? -22.018 1.386 23.906 1.00 77.62 78 GLU A O 1
ATOM 625 N N . THR A 1 79 ? -20.801 -0.467 23.593 1.00 82.50 79 THR A N 1
ATOM 626 C CA . THR A 1 79 ? -21.240 -1.123 24.836 1.00 82.50 79 THR A CA 1
ATOM 627 C C . THR A 1 79 ? -20.962 -0.273 26.081 1.00 82.50 79 THR A C 1
ATOM 629 O O . THR A 1 79 ? -21.804 -0.172 26.973 1.00 82.50 79 THR A O 1
ATOM 632 N N . ILE A 1 80 ? -19.789 0.368 26.160 1.00 84.25 80 ILE A N 1
ATOM 633 C CA . ILE A 1 80 ? -19.439 1.252 27.286 1.00 84.25 80 ILE A CA 1
ATOM 634 C C . ILE A 1 80 ? -20.353 2.482 27.319 1.00 84.25 80 ILE A C 1
ATOM 636 O O . ILE A 1 80 ? -20.766 2.917 28.400 1.00 84.25 80 ILE A O 1
ATOM 640 N N . ARG A 1 81 ? -20.668 3.053 26.152 1.00 86.19 81 ARG A N 1
ATOM 641 C CA . ARG A 1 81 ? -21.569 4.203 26.035 1.00 86.19 81 ARG A CA 1
ATOM 642 C C . ARG A 1 81 ? -22.983 3.841 26.484 1.00 86.19 81 ARG A C 1
ATOM 644 O O . ARG A 1 81 ? -23.551 4.576 27.291 1.00 86.19 81 ARG A O 1
ATOM 651 N N . ASP A 1 82 ? -23.514 2.719 26.014 1.00 88.81 82 ASP A N 1
ATOM 652 C CA . ASP A 1 82 ? -24.862 2.259 26.357 1.00 88.81 82 ASP A CA 1
ATOM 653 C C . ASP A 1 82 ? -24.987 1.966 27.852 1.00 88.81 82 ASP A C 1
ATOM 655 O O . ASP A 1 82 ? -25.935 2.412 28.501 1.00 88.81 82 ASP A O 1
ATOM 659 N N . TYR A 1 83 ? -23.981 1.305 28.432 1.00 91.06 83 TYR A N 1
ATOM 660 C CA . TYR A 1 83 ? -23.932 1.056 29.870 1.00 91.06 83 TYR A CA 1
ATOM 661 C C . TYR A 1 83 ? -23.943 2.357 30.684 1.00 91.06 83 TYR A C 1
ATOM 663 O O . TYR A 1 83 ? -24.677 2.476 31.667 1.00 91.06 83 TYR A O 1
ATOM 671 N N . ARG A 1 84 ? -23.164 3.366 30.269 1.00 93.06 84 ARG A N 1
ATOM 672 C CA . ARG A 1 84 ? -23.141 4.671 30.947 1.00 93.06 84 ARG A CA 1
ATOM 673 C C . ARG A 1 84 ? -24.491 5.380 30.855 1.00 93.06 84 ARG A C 1
ATOM 675 O O . ARG A 1 84 ? -24.944 5.920 31.859 1.00 93.06 84 ARG A O 1
ATOM 682 N N . LEU A 1 85 ? -25.145 5.327 29.695 1.00 94.94 85 LEU A N 1
ATOM 683 C CA . LEU A 1 85 ? -26.466 5.921 29.499 1.00 94.94 85 LEU A CA 1
ATOM 684 C C . LEU A 1 85 ? -27.512 5.277 30.424 1.00 94.94 85 LEU A C 1
ATOM 686 O O . LEU A 1 85 ? -28.277 5.982 31.078 1.00 94.94 85 LEU A O 1
ATOM 690 N N . GLN A 1 86 ? -27.514 3.946 30.530 1.00 95.75 86 GLN A N 1
ATOM 691 C CA . GLN A 1 86 ? -28.415 3.226 31.436 1.00 95.75 86 GLN A CA 1
ATOM 692 C C . GLN A 1 86 ? -28.153 3.562 32.910 1.00 95.75 86 GLN A C 1
ATOM 694 O O . GLN A 1 86 ? -29.095 3.735 33.690 1.00 95.75 86 GLN A O 1
ATOM 699 N N . ALA A 1 87 ? -26.880 3.683 33.297 1.00 95.75 87 ALA A N 1
ATOM 700 C CA . ALA A 1 87 ? -26.505 4.071 34.652 1.00 95.75 87 ALA A CA 1
ATOM 701 C C . ALA A 1 87 ? -26.984 5.493 34.994 1.00 95.75 87 ALA A C 1
ATOM 703 O O . ALA A 1 87 ? -27.516 5.715 36.082 1.00 95.75 87 ALA A O 1
ATOM 704 N N . GLU A 1 88 ? -26.850 6.445 34.065 1.00 96.25 88 GLU A N 1
ATOM 705 C CA . GLU A 1 88 ? -27.344 7.818 34.232 1.00 96.25 88 GLU A CA 1
ATOM 706 C C . GLU A 1 88 ? -28.871 7.872 34.333 1.00 96.25 88 GLU A C 1
ATOM 708 O O . GLU A 1 88 ? -29.394 8.490 35.257 1.00 96.25 88 GLU A O 1
ATOM 713 N N . GLN A 1 89 ? -29.587 7.151 33.465 1.00 96.94 89 GLN A N 1
ATOM 714 C CA . GLN A 1 89 ? -31.049 7.055 33.533 1.00 96.94 89 GLN A CA 1
ATOM 715 C C . GLN A 1 89 ? -31.522 6.498 34.877 1.00 96.94 89 GLN A C 1
ATOM 717 O O . GLN A 1 89 ? -32.454 7.029 35.476 1.00 96.94 89 GLN A O 1
ATOM 722 N N . THR A 1 90 ? -30.863 5.448 35.371 1.00 96.94 90 THR A N 1
ATOM 723 C CA . THR 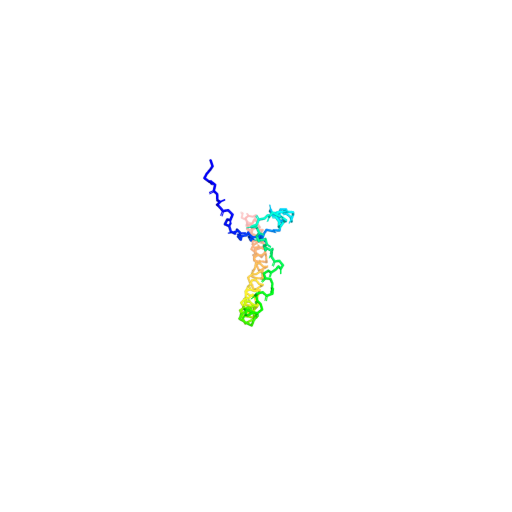A 1 90 ? -31.195 4.849 36.670 1.00 96.94 90 THR A CA 1
ATOM 724 C C . THR A 1 90 ? -30.948 5.841 37.805 1.00 96.94 90 THR A C 1
ATOM 726 O O . THR A 1 90 ? -31.811 6.018 38.662 1.00 96.94 90 THR A O 1
ATOM 729 N N . ARG A 1 91 ? -29.802 6.535 37.792 1.00 96.12 91 ARG A N 1
ATOM 730 C CA . ARG A 1 91 ? -29.470 7.573 38.779 1.00 96.12 91 ARG A CA 1
ATOM 731 C C . ARG A 1 91 ? -30.539 8.663 38.822 1.00 96.12 91 ARG A C 1
ATOM 733 O O . ARG A 1 91 ? -30.992 9.013 39.908 1.00 96.12 91 ARG A O 1
ATOM 740 N N . ASP A 1 92 ? -30.925 9.196 37.667 1.00 96.50 92 ASP A N 1
ATOM 741 C CA . ASP A 1 92 ? -31.870 10.313 37.584 1.00 96.50 92 ASP A CA 1
ATOM 742 C C . ASP A 1 92 ? -33.269 9.896 38.058 1.00 96.50 92 ASP A C 1
ATOM 744 O O . ASP A 1 92 ? -33.953 10.649 38.750 1.00 96.50 92 ASP A O 1
ATOM 748 N N . LEU A 1 93 ? -33.666 8.657 37.760 1.00 96.69 93 LEU A N 1
ATOM 749 C CA . LEU A 1 93 ? -34.952 8.101 38.170 1.00 96.69 93 LEU A CA 1
ATOM 750 C C . LEU A 1 93 ? -35.027 7.892 39.691 1.00 96.69 93 LEU A C 1
ATOM 752 O O . LEU A 1 93 ? -36.039 8.224 40.310 1.00 96.69 93 LEU A O 1
ATOM 756 N N . GLU A 1 94 ? -33.954 7.397 40.311 1.00 95.88 94 GLU A N 1
ATOM 757 C CA . GLU A 1 94 ? -33.871 7.283 41.773 1.00 95.88 94 GLU A CA 1
ATOM 758 C C . GLU A 1 94 ? -33.770 8.655 42.458 1.00 95.88 94 GLU A C 1
ATOM 760 O O . GLU A 1 94 ? -34.364 8.863 43.518 1.00 95.88 94 GLU A O 1
ATOM 765 N N . PHE A 1 95 ? -33.086 9.619 41.836 1.00 95.50 95 PHE A N 1
ATOM 766 C CA . PHE A 1 95 ? -33.000 10.989 42.340 1.00 95.50 95 PHE A CA 1
ATOM 767 C C . PHE A 1 95 ? -34.372 11.676 42.388 1.00 95.50 95 PHE A C 1
ATOM 769 O O . PHE A 1 95 ? -34.734 12.256 43.413 1.00 95.50 95 PHE A O 1
ATOM 776 N N . GLU A 1 96 ? -35.167 11.574 41.320 1.00 95.69 96 GLU A N 1
ATOM 777 C CA . GLU A 1 96 ? -36.513 12.159 41.289 1.00 95.69 96 GLU A CA 1
ATOM 778 C C . GLU A 1 96 ? -37.461 11.497 42.297 1.00 95.69 96 GLU A C 1
ATOM 780 O O . GLU A 1 96 ? -38.206 12.197 42.985 1.00 95.69 96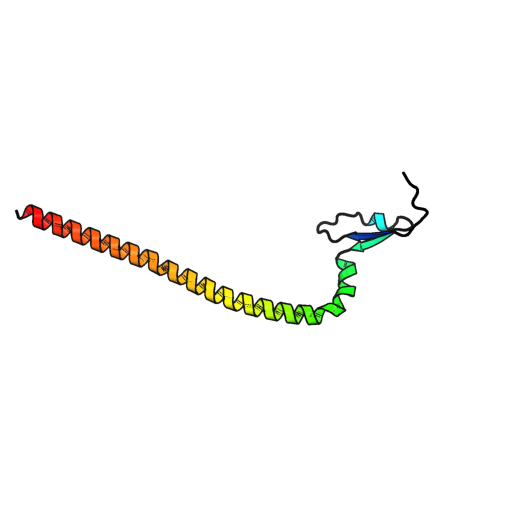 GLU A O 1
ATOM 785 N N . LYS A 1 97 ? -37.392 10.170 42.471 1.00 94.38 97 LYS A N 1
ATOM 786 C CA . LYS A 1 97 ? -38.149 9.478 43.531 1.00 94.38 97 LYS A CA 1
ATOM 787 C C . LYS A 1 97 ? -37.801 10.013 44.918 1.00 94.38 97 LYS A C 1
ATOM 789 O O . LYS A 1 97 ? -38.702 10.315 45.695 1.00 94.38 97 LYS A O 1
ATOM 794 N N . ALA A 1 98 ? -36.510 10.151 45.222 1.00 94.38 98 ALA A N 1
ATOM 795 C CA . ALA A 1 98 ? -36.055 10.660 46.513 1.00 94.38 98 ALA A CA 1
ATOM 796 C C . ALA A 1 98 ? -36.534 12.099 46.763 1.00 94.38 98 ALA A C 1
ATOM 798 O O . ALA A 1 98 ? -36.930 12.438 47.875 1.00 94.38 98 ALA A O 1
ATOM 799 N N . LYS A 1 99 ? -36.552 12.933 45.719 1.00 93.62 99 LYS A N 1
ATOM 800 C CA . LYS A 1 99 ? -37.022 14.320 45.787 1.00 93.62 99 LYS A CA 1
ATOM 801 C C . LYS A 1 99 ? -38.526 14.437 46.049 1.00 93.62 99 LYS A C 1
ATOM 803 O O . LYS A 1 99 ? -38.935 15.366 46.730 1.00 93.62 99 LYS A O 1
ATOM 808 N N . GLN A 1 100 ? -39.337 13.510 45.538 1.00 92.31 100 GLN A N 1
ATOM 809 C CA . GLN A 1 100 ? -40.783 13.462 45.805 1.00 92.31 100 GLN A CA 1
ATOM 810 C C . GLN A 1 100 ? -41.131 12.990 47.227 1.00 92.31 100 GLN A C 1
ATOM 812 O O . GLN A 1 100 ? -42.274 13.136 47.652 1.00 92.31 100 GLN A O 1
ATOM 817 N N . MET A 1 101 ? -40.174 12.397 47.947 1.00 86.50 101 MET A N 1
ATOM 818 C CA . MET A 1 101 ? -40.343 11.920 49.326 1.00 86.50 101 MET A CA 1
ATOM 819 C C . MET A 1 101 ? -39.951 12.958 50.395 1.00 86.50 101 MET A C 1
ATOM 821 O O . MET A 1 101 ? -40.093 12.669 51.585 1.00 86.50 101 MET A O 1
ATOM 825 N N . LEU A 1 102 ? -39.458 14.132 49.985 1.00 66.06 102 LEU A N 1
ATOM 826 C CA . LEU A 1 102 ? -39.146 15.292 50.833 1.00 66.06 102 LEU A CA 1
ATOM 827 C C . LEU A 1 102 ? -40.267 16.334 50.757 1.00 66.06 102 LEU A C 1
ATOM 829 O O . LEU A 1 102 ? -40.529 16.963 51.806 1.00 66.06 102 LEU A O 1
#

Secondary structure (DSSP, 8-state):
-----S--EEEEE--SS-SS-GGGGGSTTEEEEETTHHHHHGGGGHHHHHHHHHHHHHHHHHHHHHHHHHHHHHHHHHHHHHHHHHHHHHHHHHHHHHHHT-